Protein AF-X0QAV8-F1 (afdb_monomer)

Solvent-accessible surface area (backbone atoms only — not comparable to full-atom values): 9620 Å² total; per-residue (Å²): 142,82,87,81,82,81,79,82,78,81,78,79,76,81,76,80,81,69,48,77,67,51,51,50,50,49,27,56,74,72,71,44,60,94,90,61,88,72,78,77,65,84,79,56,90,65,44,81,90,72,60,77,68,89,68,60,91,67,68,68,76,39,53,72,80,55,52,52,69,56,54,52,49,52,44,53,44,28,52,52,51,47,54,49,52,51,51,50,51,56,35,46,78,67,78,39,81,80,83,82,47,70,69,54,53,51,47,52,48,38,64,73,46,52,49,55,50,42,36,46,54,37,38,54,50,69,69,50,80,89,44,77,75,48,50,54,54,34,53,49,38,50,52,52,41,48,53,52,52,51,55,57,62,74,104

pLDDT: mean 77.19, std 19.08, range [30.28, 94.94]

Foldseek 3Di:
DDDDPDDPDPPPPPPPPCPPVNVCVVCVLVVHHPPDPPPPPLPPQDDLVNQDADAQPADSLLCNPDDSVLSSLNNLLSVVVVVVVSVQVVCVVVVHHDDQDPLNVVLVCLRPPVLNVLSVLLSVLVPDDDDPVSVVVNVVSVVVNVVSSVSSNVD

Nearest PDB structures (foldseek):
  2q13-assembly1_A-2  TM=3.898E-01  e=6.467E+00  Homo sapiens

Structure (mmCIF, N/CA/C/O backbone):
data_AF-X0QAV8-F1
#
_ent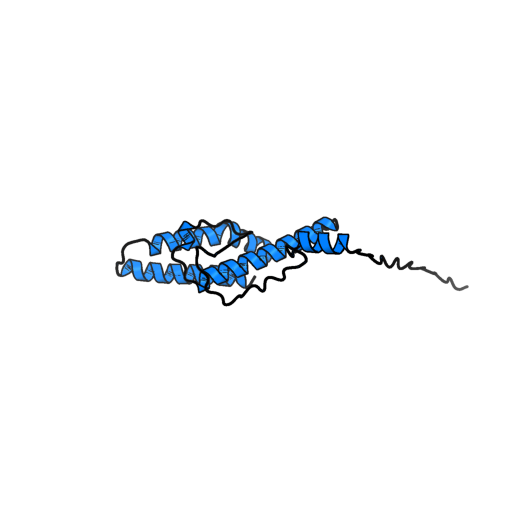ry.id   AF-X0QAV8-F1
#
loop_
_atom_site.group_PDB
_atom_site.id
_atom_site.type_symbol
_atom_site.label_atom_id
_atom_site.label_alt_id
_atom_site.label_comp_id
_atom_site.label_asym_id
_atom_site.label_entity_id
_atom_site.label_seq_id
_atom_site.pdbx_PDB_ins_code
_atom_site.Cartn_x
_atom_site.Cartn_y
_atom_site.Cartn_z
_atom_site.occupancy
_atom_site.B_iso_or_equiv
_atom_site.auth_seq_id
_atom_site.auth_comp_id
_atom_site.auth_asym_id
_atom_site.auth_atom_id
_atom_site.pdbx_PDB_model_num
ATOM 1 N N . MET A 1 1 ? 27.888 -24.983 -58.684 1.00 34.66 1 MET A N 1
ATOM 2 C CA . MET A 1 1 ? 27.663 -23.529 -58.555 1.00 34.66 1 MET A CA 1
ATOM 3 C C . MET A 1 1 ? 26.925 -23.301 -57.242 1.00 34.66 1 MET A C 1
ATOM 5 O O . MET A 1 1 ? 25.733 -23.566 -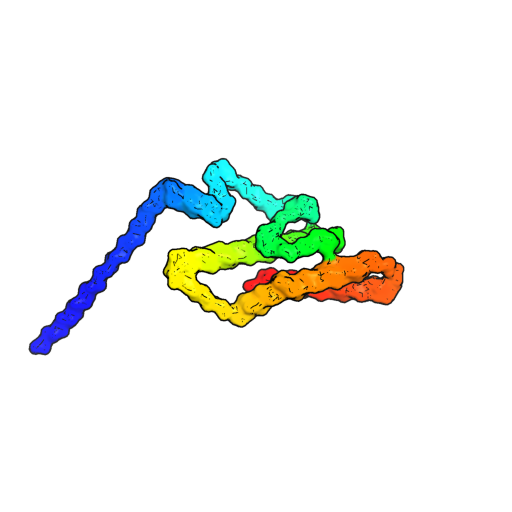57.190 1.00 34.66 1 MET A O 1
ATOM 9 N N . SER A 1 2 ? 27.636 -22.928 -56.175 1.00 30.28 2 SER A N 1
ATOM 10 C CA . SER A 1 2 ? 27.082 -22.786 -54.817 1.00 30.28 2 SER A CA 1
ATOM 11 C C . SER A 1 2 ? 27.151 -21.320 -54.398 1.00 30.28 2 SER A C 1
ATOM 13 O O . SER A 1 2 ? 28.227 -20.728 -54.436 1.00 30.28 2 SER A O 1
ATOM 15 N N . ILE A 1 3 ? 26.014 -20.731 -54.027 1.00 43.03 3 ILE A N 1
ATOM 16 C CA . ILE A 1 3 ? 25.926 -19.344 -53.556 1.00 43.03 3 ILE A CA 1
ATOM 17 C C . ILE A 1 3 ? 26.087 -19.361 -52.032 1.00 43.03 3 ILE A C 1
ATOM 19 O O . ILE A 1 3 ? 25.194 -19.793 -51.307 1.00 43.03 3 ILE A O 1
ATOM 23 N N . LEU A 1 4 ? 27.250 -18.915 -51.556 1.00 34.81 4 LEU A N 1
ATOM 24 C CA . LEU A 1 4 ? 27.516 -18.600 -50.152 1.00 34.81 4 LEU A CA 1
ATOM 25 C C . LEU A 1 4 ? 26.916 -17.222 -49.846 1.00 34.81 4 LEU A C 1
ATOM 27 O O . LEU A 1 4 ? 27.467 -16.196 -50.240 1.00 34.81 4 LEU A O 1
ATOM 31 N N . ILE A 1 5 ? 25.779 -17.194 -49.152 1.00 44.41 5 ILE A N 1
ATOM 32 C CA . ILE A 1 5 ? 25.194 -15.961 -48.614 1.00 44.41 5 ILE A CA 1
ATOM 33 C C . ILE A 1 5 ? 25.884 -15.675 -47.275 1.00 44.41 5 ILE A C 1
ATOM 35 O O . ILE A 1 5 ? 25.502 -16.201 -46.232 1.00 44.41 5 ILE A O 1
ATOM 39 N N . GLY A 1 6 ? 26.944 -14.869 -47.315 1.00 32.97 6 GLY A N 1
ATOM 40 C CA . GLY A 1 6 ? 27.598 -14.331 -46.125 1.00 32.97 6 GLY A CA 1
ATOM 41 C C . GLY A 1 6 ? 26.786 -13.177 -45.540 1.00 32.97 6 GLY A C 1
ATOM 42 O O . GLY A 1 6 ? 26.893 -12.049 -46.011 1.00 32.97 6 GLY A O 1
ATOM 43 N N . ILE A 1 7 ? 25.984 -13.443 -44.507 1.00 40.19 7 ILE A N 1
ATOM 44 C CA . ILE A 1 7 ? 25.375 -12.394 -43.678 1.00 40.19 7 ILE A CA 1
ATOM 45 C C . ILE A 1 7 ? 26.339 -12.117 -42.525 1.00 40.19 7 ILE A C 1
ATOM 47 O O . ILE A 1 7 ? 26.354 -12.820 -41.517 1.00 40.19 7 ILE A O 1
ATOM 51 N N . GLY A 1 8 ? 27.180 -11.100 -42.699 1.00 32.59 8 GLY A N 1
ATOM 52 C CA . GLY A 1 8 ? 27.990 -10.543 -41.622 1.00 32.59 8 GLY A CA 1
ATOM 53 C C . GLY A 1 8 ? 27.092 -9.805 -40.634 1.00 32.59 8 GLY A C 1
ATOM 54 O O . GLY A 1 8 ? 26.733 -8.653 -40.860 1.00 32.59 8 GLY A O 1
ATOM 55 N N . ILE A 1 9 ? 26.716 -10.463 -39.538 1.00 37.62 9 ILE A N 1
ATOM 56 C CA . ILE A 1 9 ? 26.068 -9.794 -38.408 1.00 37.62 9 ILE A CA 1
ATOM 57 C C . ILE A 1 9 ? 27.172 -9.077 -37.629 1.00 37.62 9 ILE A C 1
ATOM 59 O O . ILE A 1 9 ? 27.908 -9.688 -36.857 1.00 37.62 9 ILE A O 1
ATOM 63 N N . VAL A 1 10 ? 27.304 -7.770 -37.850 1.00 36.41 10 VAL A N 1
ATOM 64 C CA . VAL A 1 10 ? 28.117 -6.897 -37.001 1.00 36.41 10 VAL A CA 1
ATOM 65 C C . VAL A 1 10 ? 27.391 -6.773 -35.663 1.00 36.41 10 VAL A C 1
ATOM 67 O O . VAL A 1 10 ? 26.482 -5.963 -35.501 1.00 36.41 10 VAL A O 1
ATOM 70 N N . THR A 1 11 ? 27.762 -7.606 -34.693 1.00 36.84 11 THR A N 1
ATOM 71 C CA . THR A 1 11 ? 27.361 -7.428 -33.298 1.00 36.84 11 THR A CA 1
ATOM 72 C C . THR A 1 11 ? 28.080 -6.200 -32.749 1.00 36.84 11 THR A C 1
ATOM 74 O O . THR A 1 11 ? 29.171 -6.299 -32.189 1.00 36.84 11 THR A O 1
ATOM 77 N N . THR A 1 12 ? 27.491 -5.016 -32.918 1.00 41.66 12 THR A N 1
ATOM 78 C CA . THR A 1 12 ? 27.863 -3.840 -32.129 1.00 41.66 12 THR A CA 1
ATOM 79 C C . THR A 1 12 ? 27.492 -4.112 -30.678 1.00 41.66 12 THR A C 1
ATOM 81 O O . THR A 1 12 ? 26.364 -3.876 -30.250 1.00 41.66 12 THR A O 1
ATOM 84 N N . VAL A 1 13 ? 28.445 -4.647 -29.919 1.00 43.47 13 VAL A N 1
ATOM 85 C CA . VAL A 1 13 ? 28.386 -4.680 -28.460 1.00 43.47 13 VAL A CA 1
ATOM 86 C C . VAL A 1 13 ? 28.518 -3.229 -28.004 1.00 43.47 13 VAL A C 1
ATOM 88 O O . VAL A 1 13 ? 29.617 -2.689 -27.913 1.00 43.47 13 VAL A O 1
ATOM 91 N N . THR A 1 14 ? 27.394 -2.545 -27.788 1.00 40.41 14 THR A N 1
ATOM 92 C CA . THR A 1 14 ? 27.387 -1.242 -27.117 1.00 40.41 14 THR A CA 1
ATOM 93 C C . THR A 1 14 ? 27.737 -1.461 -25.654 1.00 40.41 14 THR A C 1
ATOM 95 O O . THR A 1 14 ? 26.870 -1.643 -24.799 1.00 40.41 14 THR A O 1
ATOM 98 N N . THR A 1 15 ? 29.033 -1.481 -25.369 1.00 45.50 15 THR A N 1
ATOM 99 C CA . THR A 1 15 ? 29.577 -1.458 -24.018 1.00 45.50 15 THR A CA 1
ATOM 100 C C . THR A 1 15 ? 29.303 -0.070 -23.442 1.00 45.50 15 THR A C 1
ATOM 102 O O . THR A 1 15 ? 30.030 0.886 -23.709 1.00 45.50 15 THR A O 1
ATOM 105 N N . PHE A 1 16 ? 28.211 0.079 -22.690 1.00 46.28 16 PHE A N 1
ATOM 106 C CA . PHE A 1 16 ? 27.926 1.307 -21.951 1.00 46.28 16 PHE A CA 1
ATOM 107 C C . PHE A 1 16 ? 28.963 1.471 -20.838 1.00 46.28 16 PHE A C 1
ATOM 109 O O . PHE A 1 16 ? 28.835 0.914 -19.750 1.00 46.28 16 PHE A O 1
ATOM 116 N N . TYR A 1 17 ? 30.006 2.251 -21.113 1.00 45.41 17 TYR A N 1
ATOM 117 C CA . TYR A 1 17 ? 30.982 2.671 -20.115 1.00 45.41 17 TYR A CA 1
ATOM 118 C C . TYR A 1 17 ? 30.348 3.756 -19.229 1.00 45.41 17 TYR A C 1
ATOM 120 O O . TYR A 1 17 ? 30.531 4.958 -19.428 1.00 45.41 17 TYR A O 1
ATOM 128 N N . LEU A 1 18 ? 29.520 3.339 -18.269 1.00 50.00 18 LEU A N 1
ATOM 129 C CA . LEU A 1 18 ? 28.933 4.233 -17.273 1.00 50.00 18 LEU A CA 1
ATOM 130 C C . LEU A 1 18 ? 30.018 4.645 -16.271 1.00 50.00 18 LEU A C 1
ATOM 132 O O . LEU A 1 18 ? 30.284 3.963 -15.286 1.00 50.00 18 LEU A O 1
ATOM 136 N N . GLY A 1 19 ? 30.663 5.783 -16.526 1.00 53.03 19 GLY A N 1
ATOM 137 C CA . GLY A 1 19 ? 31.591 6.395 -15.574 1.00 53.03 19 GLY A CA 1
ATOM 138 C C . GLY A 1 19 ? 30.912 6.793 -14.252 1.00 53.03 19 GLY A C 1
ATOM 139 O O . GLY A 1 19 ? 29.688 6.876 -14.153 1.00 53.03 19 GLY A O 1
ATOM 140 N N . ARG A 1 20 ? 31.717 7.133 -13.234 1.00 56.97 20 ARG A N 1
ATOM 141 C CA . ARG A 1 20 ? 31.295 7.527 -11.866 1.00 56.97 20 ARG A CA 1
ATOM 142 C C . ARG A 1 20 ? 30.140 8.546 -11.816 1.00 56.97 20 ARG A C 1
ATOM 144 O O . ARG A 1 20 ? 29.302 8.480 -10.921 1.00 56.97 20 ARG A O 1
ATOM 151 N N . LYS A 1 21 ? 30.065 9.455 -12.798 1.00 56.91 21 LYS A N 1
ATOM 152 C CA . LYS A 1 21 ? 28.982 10.446 -12.940 1.00 56.91 21 LYS A CA 1
ATOM 153 C C . LYS A 1 21 ? 27.655 9.831 -13.412 1.00 56.91 21 LYS A C 1
ATOM 155 O O . LYS A 1 21 ? 26.606 10.241 -12.929 1.00 56.91 21 LYS A O 1
ATOM 160 N N . GLY A 1 22 ? 27.697 8.841 -14.306 1.00 55.31 22 GLY A N 1
ATOM 161 C CA . GLY A 1 22 ? 26.517 8.095 -14.762 1.00 55.31 22 GLY A CA 1
ATOM 162 C C . GLY A 1 22 ? 25.948 7.202 -13.660 1.00 55.31 22 GLY A C 1
ATOM 163 O O . GLY A 1 22 ? 24.740 7.168 -13.460 1.00 55.31 22 GLY A O 1
ATOM 164 N N . TRP A 1 23 ? 26.826 6.588 -12.864 1.00 56.88 23 TRP A N 1
ATOM 165 C CA . TRP A 1 23 ? 26.448 5.860 -11.650 1.00 56.88 23 TRP A CA 1
ATOM 166 C C . TRP A 1 23 ? 25.768 6.773 -10.616 1.00 56.88 23 TRP A C 1
ATOM 168 O O . TRP A 1 23 ? 24.707 6.447 -10.097 1.00 56.88 23 TRP A O 1
ATOM 178 N N . GLN A 1 24 ? 26.314 7.968 -10.367 1.00 54.03 24 GLN A N 1
ATOM 179 C CA . GLN A 1 24 ? 25.687 8.963 -9.485 1.00 54.03 24 GLN A CA 1
ATOM 180 C C . GLN A 1 24 ? 24.348 9.495 -10.011 1.00 54.03 24 GLN A C 1
ATOM 182 O O . GLN A 1 24 ? 23.448 9.752 -9.214 1.00 54.03 24 GLN A O 1
ATOM 187 N N . ALA A 1 25 ? 24.208 9.673 -11.326 1.00 61.69 25 ALA A N 1
ATOM 188 C CA . ALA A 1 25 ? 22.952 10.095 -11.942 1.00 61.69 25 ALA A CA 1
ATOM 189 C C . ALA A 1 25 ? 21.882 8.999 -11.847 1.00 61.69 25 ALA A C 1
ATOM 191 O O . ALA A 1 25 ? 20.747 9.302 -11.490 1.00 61.69 25 ALA A O 1
ATOM 192 N N . PHE A 1 26 ? 22.259 7.735 -12.073 1.00 62.44 26 PHE A N 1
ATOM 193 C CA . PHE A 1 26 ? 21.393 6.577 -11.855 1.00 62.44 26 PHE A CA 1
ATOM 194 C C . PHE A 1 26 ? 20.915 6.52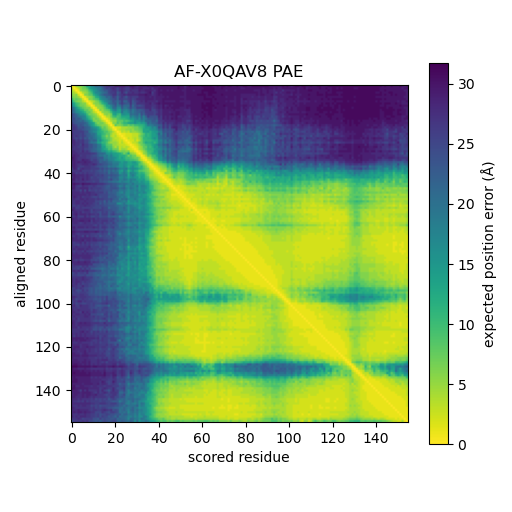8 -10.405 1.00 62.44 26 PHE A C 1
ATOM 196 O O . PHE A 1 26 ? 19.719 6.522 -10.153 1.00 62.44 26 PHE A O 1
ATOM 203 N N . HIS A 1 27 ? 21.843 6.614 -9.455 1.00 58.03 27 HIS A N 1
ATOM 204 C CA . HIS A 1 27 ? 21.549 6.622 -8.028 1.00 58.03 27 HIS A CA 1
ATOM 205 C C . HIS A 1 27 ? 20.641 7.784 -7.603 1.00 58.03 27 HIS A C 1
ATOM 207 O O . HIS A 1 27 ? 19.653 7.550 -6.915 1.00 58.03 27 HIS A O 1
ATOM 213 N N . LYS A 1 28 ? 20.865 9.005 -8.106 1.00 56.16 28 LYS A N 1
ATOM 214 C CA . LYS A 1 28 ? 19.933 10.127 -7.900 1.00 56.16 28 LYS A CA 1
ATOM 215 C C . LYS A 1 28 ? 18.548 9.879 -8.502 1.00 56.16 28 LYS A C 1
ATOM 217 O O . LYS A 1 28 ? 17.561 10.265 -7.887 1.00 56.16 28 LYS A O 1
A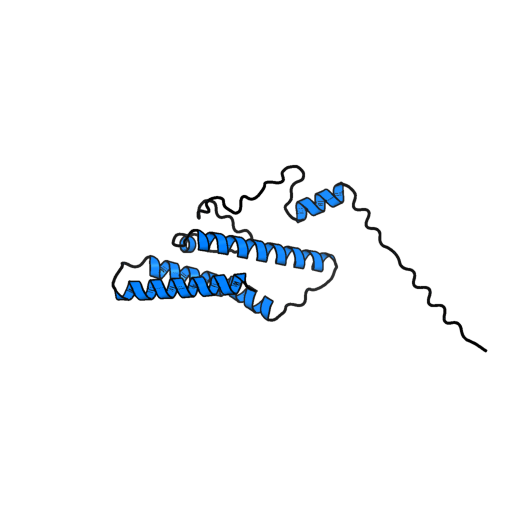TOM 222 N N . ALA A 1 29 ? 18.473 9.254 -9.676 1.00 55.28 29 ALA A N 1
ATOM 223 C CA . ALA A 1 29 ? 17.212 8.955 -10.350 1.00 55.28 29 ALA A CA 1
ATOM 224 C C . ALA A 1 29 ? 16.421 7.833 -9.655 1.00 55.28 29 ALA A C 1
ATOM 226 O O . ALA A 1 29 ? 15.197 7.893 -9.625 1.00 55.28 29 ALA A O 1
ATOM 227 N N . VAL A 1 30 ? 17.105 6.855 -9.046 1.00 55.31 30 VAL A N 1
ATOM 228 C CA . VAL A 1 30 ? 16.484 5.785 -8.241 1.00 55.31 30 VAL A CA 1
ATOM 229 C C . VAL A 1 30 ? 16.376 6.127 -6.746 1.00 55.31 30 VAL A C 1
ATOM 231 O O . VAL A 1 30 ? 16.075 5.258 -5.935 1.00 55.31 30 VAL A O 1
ATOM 234 N N . GLY A 1 31 ? 16.632 7.382 -6.355 1.00 44.91 31 GLY A N 1
ATOM 235 C CA . GLY A 1 31 ? 16.492 7.850 -4.968 1.00 44.91 31 GLY A CA 1
ATOM 236 C C . GLY A 1 31 ? 17.564 7.356 -3.985 1.00 44.91 31 GLY A C 1
ATOM 237 O O . GLY A 1 31 ? 17.437 7.568 -2.781 1.00 44.91 31 GLY A O 1
ATOM 238 N N . ILE A 1 32 ? 18.640 6.736 -4.467 1.00 49.47 32 ILE A N 1
ATOM 239 C CA . ILE A 1 32 ? 19.779 6.288 -3.663 1.00 49.47 32 ILE A CA 1
ATOM 240 C 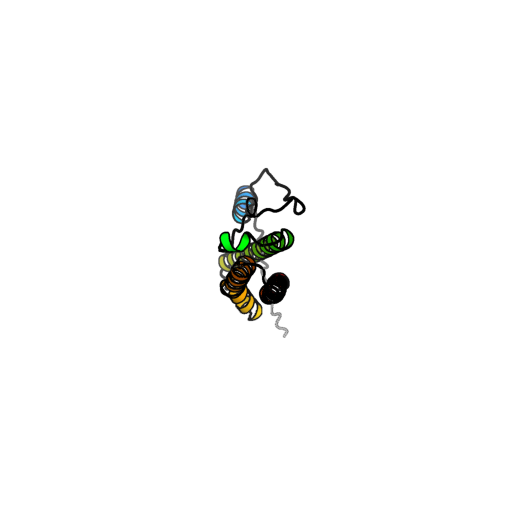C . ILE A 1 32 ? 20.822 7.414 -3.660 1.00 49.47 32 ILE A C 1
ATOM 242 O O . ILE A 1 32 ? 21.486 7.661 -4.658 1.00 49.47 32 ILE A O 1
ATOM 246 N N . SER A 1 33 ? 21.010 8.130 -2.553 1.00 47.50 33 SER A N 1
ATOM 247 C CA . SER A 1 33 ? 22.140 9.069 -2.446 1.00 47.50 33 SER A CA 1
ATOM 248 C C . SER A 1 33 ? 23.456 8.303 -2.218 1.00 47.50 33 SER A C 1
ATOM 250 O O . SER A 1 33 ? 23.491 7.409 -1.370 1.00 47.50 33 SER A O 1
ATOM 252 N N . PRO A 1 34 ? 24.568 8.636 -2.909 1.00 42.56 34 PRO A N 1
ATOM 253 C CA . PRO A 1 34 ? 25.861 8.015 -2.638 1.00 42.56 34 PRO A CA 1
ATOM 254 C C . PRO A 1 34 ? 26.324 8.377 -1.222 1.00 42.56 34 PRO A C 1
ATOM 256 O O . PRO A 1 34 ? 26.530 9.553 -0.931 1.00 42.56 34 PRO A O 1
ATOM 259 N N . GLY A 1 35 ? 26.506 7.375 -0.360 1.00 48.25 35 GLY A N 1
ATOM 260 C CA . GLY A 1 35 ? 27.130 7.540 0.958 1.00 48.25 35 GLY A CA 1
ATOM 261 C C . GLY A 1 35 ? 26.224 7.333 2.171 1.00 48.25 35 GLY A C 1
ATOM 262 O O . GLY A 1 35 ? 26.743 7.314 3.281 1.00 48.25 35 GLY A O 1
ATOM 263 N N . VAL A 1 36 ? 24.916 7.115 2.001 1.00 47.25 36 VAL A N 1
ATOM 264 C CA . VAL A 1 36 ? 24.047 6.711 3.118 1.00 47.25 36 VAL A CA 1
ATOM 265 C C . VAL A 1 36 ? 23.061 5.658 2.622 1.00 47.25 36 VAL A C 1
ATOM 267 O O . VAL A 1 36 ? 21.962 5.974 2.176 1.00 47.25 36 VAL A O 1
ATOM 270 N N . LEU A 1 37 ? 23.458 4.385 2.682 1.00 49.03 37 LEU A N 1
ATOM 271 C CA . LEU A 1 37 ? 22.483 3.297 2.698 1.00 49.03 37 LEU A CA 1
ATOM 272 C C . LEU A 1 37 ? 21.755 3.398 4.041 1.00 49.03 37 LEU A C 1
ATOM 274 O O . LEU A 1 37 ? 22.196 2.839 5.042 1.00 49.03 37 LEU A O 1
ATOM 278 N N . THR A 1 38 ? 20.682 4.186 4.098 1.00 49.84 38 THR A N 1
ATOM 279 C CA . THR A 1 38 ? 19.757 4.094 5.224 1.00 49.84 38 THR A CA 1
ATOM 280 C C . THR A 1 38 ? 19.061 2.752 5.095 1.00 49.84 38 THR A C 1
ATOM 282 O O . THR A 1 38 ? 18.221 2.577 4.211 1.00 49.84 38 THR A O 1
ATOM 285 N N . TYR A 1 39 ? 19.431 1.798 5.944 1.00 46.72 39 TYR A N 1
ATOM 286 C CA . TYR A 1 39 ? 18.660 0.575 6.093 1.00 46.72 39 TYR A CA 1
ATOM 287 C C . TYR A 1 39 ? 17.257 0.979 6.543 1.00 46.72 39 TYR A C 1
ATOM 289 O O . TYR A 1 39 ? 17.079 1.541 7.624 1.00 46.72 39 TYR A O 1
ATOM 297 N N . GLN A 1 40 ? 16.269 0.775 5.672 1.00 57.38 40 GLN A N 1
ATOM 298 C CA . GLN A 1 40 ? 14.878 0.879 6.074 1.00 57.38 40 GLN A CA 1
ATOM 299 C C . GLN A 1 40 ? 14.598 -0.305 6.985 1.00 57.38 40 GLN A C 1
ATOM 301 O O . GLN A 1 40 ? 14.531 -1.446 6.536 1.00 57.38 40 GLN A O 1
ATOM 306 N N . ASP A 1 41 ? 14.473 -0.015 8.273 1.00 66.94 41 ASP A N 1
ATOM 307 C CA . ASP A 1 41 ? 13.896 -0.952 9.215 1.00 66.94 41 ASP A CA 1
ATOM 308 C C . ASP A 1 41 ? 12.412 -1.107 8.857 1.00 66.94 41 ASP A C 1
ATOM 310 O O . ASP A 1 41 ? 11.595 -0.205 9.070 1.00 66.94 41 ASP A O 1
ATOM 314 N N . TYR A 1 42 ? 12.093 -2.227 8.211 1.00 65.88 42 TYR A N 1
ATOM 315 C CA . TYR A 1 42 ? 10.7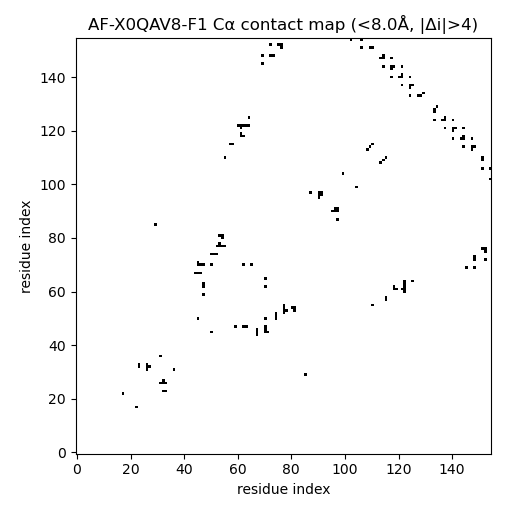27 -2.556 7.825 1.00 65.88 42 TYR A CA 1
ATOM 316 C C . TYR A 1 42 ? 9.870 -2.928 9.028 1.00 65.88 42 TYR A C 1
ATOM 318 O O . TYR A 1 42 ? 8.649 -2.866 8.898 1.00 65.88 42 TYR A O 1
ATOM 326 N N . ASP A 1 43 ? 10.489 -3.258 10.165 1.00 72.06 43 ASP A N 1
ATOM 327 C CA . ASP A 1 43 ? 9.830 -3.673 11.397 1.00 72.06 43 ASP A CA 1
ATOM 328 C C . ASP A 1 43 ? 9.609 -2.534 12.387 1.00 72.06 43 ASP A C 1
ATOM 330 O O . ASP A 1 43 ? 8.757 -2.666 13.269 1.00 72.06 43 ASP A O 1
ATOM 334 N N . ALA A 1 44 ? 10.256 -1.385 12.171 1.00 77.25 44 ALA A N 1
ATOM 335 C CA . ALA A 1 44 ? 10.052 -0.179 12.958 1.00 77.25 44 ALA A CA 1
ATOM 336 C C . ALA A 1 44 ? 8.555 0.177 13.107 1.00 77.25 44 ALA A C 1
ATOM 338 O O . ALA A 1 44 ? 7.789 0.074 12.139 1.00 77.25 44 ALA A O 1
ATOM 339 N N . PRO A 1 45 ? 8.129 0.644 14.298 1.00 80.50 45 PRO A N 1
ATOM 340 C CA . PRO A 1 45 ? 6.736 0.979 14.555 1.00 80.50 45 PRO A CA 1
ATOM 341 C C . PRO A 1 45 ? 6.250 2.057 13.584 1.00 80.50 45 PRO A C 1
ATOM 343 O O . PRO A 1 45 ? 6.827 3.148 13.476 1.00 80.50 45 PRO A O 1
ATOM 346 N N . LEU A 1 46 ? 5.168 1.753 12.870 1.00 84.44 46 LEU A N 1
ATOM 347 C CA . LEU A 1 46 ? 4.608 2.633 11.856 1.00 84.44 46 LEU A CA 1
ATOM 348 C C . LEU A 1 46 ? 3.367 3.342 12.395 1.00 84.44 46 LEU A C 1
ATOM 350 O O . LEU A 1 46 ? 2.346 2.736 12.707 1.00 84.44 46 LEU A O 1
ATOM 354 N N . SER A 1 47 ? 3.442 4.667 12.449 1.00 87.69 47 SER A N 1
ATOM 355 C CA . SER A 1 47 ? 2.323 5.524 12.826 1.00 87.69 47 SER A CA 1
ATOM 356 C C . SER A 1 47 ? 1.929 6.405 11.650 1.00 87.69 47 SER A C 1
ATOM 358 O O . SER A 1 47 ? 2.723 6.654 10.742 1.00 87.69 47 SER A O 1
ATOM 360 N N . LEU A 1 48 ? 0.723 6.969 11.690 1.00 86.38 48 LEU A N 1
ATOM 361 C CA . LEU A 1 48 ? 0.311 7.948 10.685 1.00 86.38 48 LEU A CA 1
ATOM 362 C C . LEU A 1 48 ? 1.243 9.177 10.638 1.00 86.38 48 LEU A C 1
ATOM 364 O O . LEU A 1 48 ? 1.402 9.780 9.581 1.00 86.38 48 LEU A O 1
ATOM 368 N N . ALA A 1 49 ? 1.868 9.543 11.762 1.00 85.81 49 ALA A N 1
ATOM 369 C CA . ALA A 1 49 ? 2.809 10.662 11.823 1.00 85.81 49 ALA A CA 1
ATOM 370 C C . ALA A 1 49 ? 4.125 10.364 11.086 1.00 85.81 49 ALA A C 1
ATOM 372 O O . ALA A 1 49 ? 4.730 11.269 10.512 1.00 85.81 49 ALA A O 1
ATOM 373 N N . THR A 1 50 ? 4.556 9.100 11.087 1.00 85.38 50 THR A N 1
ATOM 374 C CA . THR A 1 50 ? 5.784 8.644 10.421 1.00 85.38 50 THR A CA 1
ATOM 375 C C . THR A 1 50 ? 5.538 8.114 9.007 1.00 85.38 50 THR A C 1
ATOM 377 O O . THR A 1 50 ? 6.492 7.960 8.243 1.00 85.38 50 THR A O 1
ATOM 380 N N . LEU A 1 51 ? 4.277 7.886 8.622 1.00 87.94 51 LEU A N 1
ATOM 381 C CA . LEU A 1 51 ? 3.899 7.425 7.291 1.00 87.94 51 LEU A CA 1
ATOM 382 C C . LEU A 1 51 ? 4.232 8.475 6.220 1.00 87.94 51 LEU A C 1
ATOM 384 O O . LEU A 1 51 ? 3.739 9.606 6.241 1.00 87.94 51 LEU A O 1
ATOM 388 N N . ARG A 1 52 ? 5.034 8.063 5.237 1.00 85.75 52 ARG A N 1
ATOM 389 C CA . ARG A 1 52 ? 5.360 8.845 4.042 1.00 85.75 52 ARG A CA 1
ATOM 390 C C . ARG A 1 52 ? 4.944 8.052 2.810 1.00 85.75 52 ARG A C 1
ATOM 392 O O . ARG A 1 52 ? 5.548 7.024 2.534 1.00 85.75 52 ARG A O 1
ATOM 399 N N . LEU A 1 53 ? 3.919 8.539 2.117 1.00 89.12 53 LEU A N 1
ATOM 400 C CA . LEU A 1 53 ? 3.476 8.027 0.819 1.00 89.12 53 LEU A CA 1
ATOM 401 C C . LEU A 1 53 ? 3.978 8.987 -0.261 1.00 89.12 53 LEU A C 1
ATOM 403 O O . LEU A 1 53 ? 3.896 10.205 -0.076 1.00 89.12 53 LEU A O 1
ATOM 407 N N . GLN A 1 54 ? 4.536 8.451 -1.339 1.00 87.19 54 GLN A N 1
ATOM 408 C CA . GLN A 1 54 ? 5.122 9.226 -2.434 1.00 87.19 54 GLN A CA 1
ATOM 409 C C . GLN A 1 54 ? 4.207 9.277 -3.656 1.00 87.19 54 GLN A C 1
ATOM 411 O O . GLN A 1 54 ? 4.145 10.306 -4.323 1.00 87.19 54 GLN A O 1
ATOM 416 N N . GLN A 1 55 ? 3.506 8.181 -3.942 1.00 88.88 55 GLN A N 1
ATOM 417 C CA . GLN A 1 55 ? 2.689 8.008 -5.142 1.00 88.88 55 GLN A CA 1
ATOM 418 C C . GLN A 1 55 ? 1.195 8.100 -4.819 1.00 88.88 55 GLN A C 1
ATOM 420 O O . GLN A 1 55 ? 0.418 8.709 -5.556 1.00 88.88 55 GLN A O 1
ATOM 425 N N . LEU A 1 56 ? 0.774 7.519 -3.695 1.00 90.50 56 LEU A N 1
ATOM 426 C CA . LEU A 1 56 ? -0.624 7.489 -3.286 1.00 90.50 56 LEU A CA 1
ATOM 427 C C . LEU A 1 56 ? -1.041 8.820 -2.653 1.00 90.50 56 LEU A C 1
ATOM 429 O O . LEU A 1 56 ? -0.644 9.167 -1.539 1.00 90.50 56 LEU A O 1
ATOM 433 N N . THR A 1 57 ? -1.921 9.545 -3.341 1.00 90.88 57 THR A N 1
ATOM 434 C CA . THR A 1 57 ? -2.525 10.778 -2.820 1.00 90.88 57 THR A CA 1
ATOM 435 C C . THR A 1 57 ? -3.788 10.441 -2.026 1.00 90.88 57 THR A C 1
ATOM 437 O O . THR A 1 57 ? -4.891 10.408 -2.565 1.00 90.88 57 THR A O 1
ATOM 440 N N . LEU A 1 58 ? -3.625 10.154 -0.730 1.00 92.94 58 LEU A N 1
ATOM 441 C CA . LEU A 1 58 ? -4.719 9.765 0.171 1.00 92.94 58 LEU A CA 1
ATOM 442 C C . LEU A 1 58 ? -5.033 10.860 1.201 1.00 92.94 58 LEU A C 1
ATOM 444 O O . LEU A 1 58 ? -4.138 11.543 1.707 1.00 92.94 58 LEU A O 1
ATOM 448 N N . ASN A 1 59 ? -6.309 10.995 1.579 1.00 93.50 59 ASN A N 1
ATOM 449 C CA . ASN A 1 59 ? -6.706 11.910 2.649 1.00 93.50 59 ASN A CA 1
ATOM 450 C C . ASN A 1 59 ? -6.233 11.380 4.014 1.00 93.50 59 ASN A C 1
ATOM 452 O O . ASN A 1 59 ? -6.750 10.384 4.522 1.00 93.50 59 ASN A O 1
ATOM 456 N N . LYS A 1 60 ? -5.304 12.102 4.653 1.00 91.69 60 LYS A N 1
ATOM 457 C CA . LYS A 1 60 ? -4.746 11.752 5.971 1.00 91.69 60 LYS A CA 1
ATOM 458 C C . LYS A 1 60 ? -5.801 11.613 7.070 1.00 91.69 60 LYS A C 1
ATOM 460 O O . LYS A 1 60 ? -5.574 10.872 8.021 1.00 91.69 60 LYS A O 1
ATOM 465 N N . GLN A 1 61 ? -6.942 12.297 6.972 1.00 92.12 61 GLN A N 1
ATOM 466 C CA . GLN A 1 61 ? -8.029 12.142 7.943 1.00 92.12 61 GLN A CA 1
ATOM 467 C C . GLN A 1 61 ? -8.593 10.721 7.927 1.00 92.12 61 GLN A C 1
ATOM 469 O O . GLN A 1 61 ? -8.795 10.148 8.995 1.00 92.12 61 GLN A O 1
ATOM 474 N N . HIS A 1 62 ? -8.754 10.135 6.738 1.00 93.50 62 HIS A N 1
ATOM 475 C CA . HIS A 1 62 ? -9.307 8.790 6.578 1.00 93.50 62 HIS A CA 1
ATOM 476 C C . HIS A 1 62 ? -8.353 7.705 7.099 1.00 93.50 62 HIS A C 1
ATOM 478 O O . HIS A 1 62 ? -8.783 6.620 7.469 1.00 93.50 62 HIS A O 1
ATOM 484 N N . LEU A 1 63 ? -7.058 8.017 7.206 1.00 93.81 63 LEU A N 1
ATOM 485 C CA . LEU A 1 63 ? -6.040 7.090 7.702 1.00 93.81 63 LEU A CA 1
ATOM 486 C C . LEU A 1 63 ? -5.974 7.018 9.239 1.00 93.81 63 LEU A C 1
ATOM 488 O O . LEU A 1 63 ? -5.368 6.101 9.784 1.00 93.81 63 LEU A O 1
ATOM 492 N N . LYS A 1 64 ? -6.591 7.966 9.964 1.00 91.00 64 LYS A N 1
ATOM 493 C CA . LYS A 1 64 ? -6.475 8.086 11.435 1.00 91.00 64 LYS A CA 1
ATOM 494 C C . LYS A 1 64 ? -7.004 6.879 12.212 1.00 91.00 64 LYS A C 1
ATOM 496 O O . LYS A 1 64 ? -6.650 6.714 13.375 1.00 91.00 64 LYS A O 1
ATOM 501 N N . LYS A 1 65 ? -7.907 6.104 11.610 1.00 88.69 65 LYS A N 1
ATOM 502 C CA . LYS A 1 65 ? -8.577 4.955 12.237 1.00 88.69 65 LYS A CA 1
ATOM 503 C C . LYS A 1 65 ? -8.051 3.611 11.731 1.00 88.69 65 LYS A C 1
ATOM 505 O O . LYS A 1 65 ? -8.612 2.579 12.086 1.00 88.69 65 LYS A O 1
ATOM 510 N N . LEU A 1 66 ? -6.997 3.623 10.916 1.00 91.62 66 LEU A N 1
ATOM 511 C CA . LEU A 1 66 ? -6.371 2.407 10.417 1.00 91.62 66 LEU A CA 1
ATOM 512 C C . LEU A 1 66 ? -5.454 1.792 11.468 1.00 91.62 66 LEU A C 1
ATOM 514 O O . LEU A 1 66 ? -4.768 2.500 12.209 1.00 91.62 66 LEU A O 1
ATOM 518 N N . ALA A 1 67 ? -5.421 0.463 11.493 1.00 91.31 67 ALA A N 1
ATOM 519 C CA . ALA A 1 67 ? -4.437 -0.273 12.272 1.00 91.31 67 ALA A CA 1
ATOM 520 C C . ALA A 1 67 ? -3.038 -0.120 11.655 1.00 91.31 67 ALA A C 1
ATOM 522 O O . ALA A 1 67 ? -2.897 0.075 10.446 1.00 91.31 67 ALA A O 1
ATOM 523 N N . GLU A 1 68 ? -1.990 -0.286 12.464 1.00 91.56 68 GLU A N 1
ATOM 524 C CA . GLU A 1 68 ? -0.600 -0.230 11.989 1.00 91.56 68 GLU A CA 1
ATOM 525 C C . GLU A 1 68 ? -0.348 -1.175 10.803 1.00 91.56 68 GLU A C 1
ATOM 527 O O . GLU A 1 68 ? 0.284 -0.784 9.823 1.00 91.56 68 GLU A O 1
ATOM 532 N N . GLN A 1 69 ? -0.900 -2.391 10.848 1.00 91.31 69 GLN A N 1
ATOM 533 C CA . GLN A 1 69 ? -0.767 -3.374 9.767 1.00 91.31 69 GLN A CA 1
ATOM 534 C C . GLN A 1 69 ? -1.306 -2.842 8.430 1.00 91.31 69 GLN A C 1
ATOM 536 O O . GLN A 1 69 ? -0.666 -3.010 7.394 1.00 91.31 69 GLN A O 1
ATOM 541 N N . GLN A 1 70 ? -2.430 -2.119 8.456 1.00 93.38 70 GLN A N 1
ATOM 542 C CA . GLN A 1 70 ? -3.028 -1.510 7.264 1.00 93.38 70 GLN A CA 1
ATOM 543 C C . GLN A 1 70 ? -2.205 -0.317 6.766 1.00 93.38 70 GLN A C 1
ATOM 545 O O . GLN A 1 70 ? -2.019 -0.153 5.562 1.00 93.38 70 GLN A O 1
ATOM 550 N N . LEU A 1 71 ? -1.650 0.495 7.674 1.00 93.75 71 LEU A N 1
ATOM 551 C CA . LEU A 1 71 ? -0.716 1.567 7.304 1.00 93.75 71 LEU A CA 1
ATOM 552 C C . LEU A 1 71 ? 0.546 0.998 6.643 1.00 93.75 71 LEU A C 1
ATOM 554 O O . LEU A 1 71 ? 1.059 1.567 5.678 1.00 93.75 71 LEU A O 1
ATOM 558 N N . ARG A 1 72 ? 1.029 -0.146 7.135 1.00 91.75 72 ARG A N 1
ATOM 559 C CA . ARG A 1 72 ? 2.204 -0.830 6.593 1.00 91.75 72 ARG A CA 1
ATOM 560 C C . ARG A 1 72 ? 1.915 -1.422 5.221 1.00 91.75 72 ARG A C 1
ATOM 562 O O . ARG A 1 72 ? 2.737 -1.290 4.321 1.00 91.75 72 ARG A O 1
ATOM 569 N N . GLN A 1 73 ? 0.731 -1.996 5.040 1.00 93.56 73 GLN A N 1
ATOM 570 C CA . GLN A 1 73 ? 0.262 -2.474 3.745 1.00 93.56 73 GLN A CA 1
ATOM 571 C C . GLN A 1 73 ? 0.165 -1.337 2.719 1.00 93.56 73 GLN A C 1
ATOM 573 O O . GLN A 1 73 ? 0.692 -1.460 1.618 1.00 93.56 73 GLN A O 1
ATOM 578 N N . LEU A 1 74 ? -0.404 -0.187 3.100 1.00 94.56 74 LEU A N 1
ATOM 579 C CA . LEU A 1 74 ? -0.443 1.006 2.247 1.00 94.56 74 LEU A CA 1
ATOM 580 C C . LEU A 1 74 ? 0.954 1.480 1.833 1.00 94.56 74 LEU A C 1
ATOM 582 O O . LEU A 1 74 ? 1.152 1.845 0.677 1.00 94.56 74 LEU A O 1
ATOM 586 N N . LYS A 1 75 ? 1.924 1.446 2.753 1.00 92.19 75 LYS A N 1
ATOM 587 C CA . LYS A 1 75 ? 3.320 1.783 2.451 1.00 92.19 75 LYS A CA 1
ATOM 588 C C . LYS A 1 75 ? 3.922 0.826 1.412 1.00 92.19 75 LYS A C 1
ATOM 590 O O . LYS A 1 75 ? 4.514 1.293 0.447 1.00 92.19 75 LYS A O 1
ATOM 595 N N . ARG A 1 76 ? 3.718 -0.489 1.556 1.00 91.25 76 ARG A N 1
ATOM 596 C CA . ARG A 1 76 ? 4.204 -1.482 0.576 1.00 91.25 76 ARG A CA 1
ATOM 597 C C . ARG A 1 76 ? 3.551 -1.313 -0.797 1.00 91.25 76 ARG A C 1
ATOM 599 O O . ARG A 1 76 ? 4.230 -1.417 -1.815 1.00 91.25 76 ARG A O 1
ATOM 606 N N . ILE A 1 77 ? 2.251 -1.012 -0.835 1.00 92.50 77 ILE A N 1
ATOM 607 C CA . ILE A 1 77 ? 1.541 -0.697 -2.084 1.00 92.50 77 ILE A CA 1
ATOM 608 C C . ILE A 1 77 ? 2.163 0.541 -2.747 1.00 92.50 77 ILE A C 1
ATOM 610 O O . ILE A 1 77 ? 2.467 0.504 -3.936 1.00 92.50 77 ILE A O 1
ATOM 614 N N . ASP A 1 78 ? 2.395 1.617 -1.992 1.00 92.56 78 ASP A N 1
ATOM 615 C CA . ASP A 1 78 ? 3.019 2.849 -2.496 1.00 92.56 78 ASP A CA 1
ATOM 616 C C . ASP A 1 78 ? 4.422 2.601 -3.074 1.00 92.56 78 ASP A C 1
ATOM 618 O O . ASP A 1 78 ? 4.734 3.057 -4.175 1.00 92.56 78 ASP A O 1
ATOM 622 N N . GLU A 1 79 ? 5.240 1.801 -2.387 1.00 88.56 79 GLU A N 1
ATOM 623 C CA . GLU A 1 79 ? 6.575 1.394 -2.844 1.00 88.56 79 GLU A CA 1
ATOM 624 C C . GLU A 1 79 ? 6.518 0.563 -4.139 1.00 88.56 79 GLU A C 1
ATOM 626 O O . GLU A 1 79 ? 7.309 0.788 -5.066 1.00 88.56 79 GLU A O 1
ATOM 631 N N . LYS A 1 80 ? 5.552 -0.360 -4.249 1.00 88.62 80 LYS A N 1
ATOM 632 C CA . LYS A 1 80 ? 5.328 -1.171 -5.45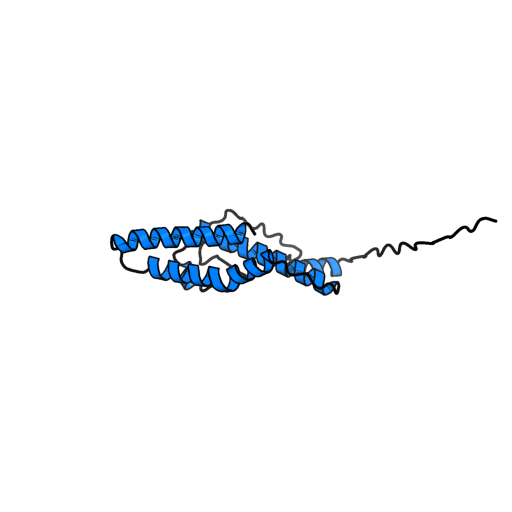8 1.00 88.62 80 LYS A CA 1
ATOM 633 C C . LYS A 1 80 ? 4.910 -0.298 -6.644 1.00 88.62 80 LYS A C 1
ATOM 635 O O . LYS A 1 80 ? 5.447 -0.450 -7.742 1.00 88.62 80 LYS A O 1
ATOM 640 N N . VAL A 1 81 ? 4.012 0.661 -6.415 1.00 89.50 81 VAL A N 1
ATOM 641 C CA . VAL A 1 81 ? 3.580 1.644 -7.423 1.00 89.50 81 VAL A CA 1
ATOM 642 C C . VAL A 1 81 ? 4.750 2.528 -7.858 1.00 89.50 81 VAL A C 1
ATOM 644 O O . VAL A 1 81 ? 4.950 2.736 -9.054 1.00 89.50 81 VAL A O 1
ATOM 647 N N . SER A 1 82 ? 5.574 2.988 -6.914 1.00 88.56 82 SER A N 1
ATOM 648 C CA . SER A 1 82 ? 6.770 3.791 -7.202 1.00 88.56 82 SER A CA 1
ATOM 649 C C . SER A 1 82 ? 7.756 3.027 -8.089 1.00 88.56 82 SER A C 1
ATOM 651 O O . SER A 1 82 ? 8.203 3.532 -9.121 1.00 88.56 82 SER A O 1
ATOM 653 N N . SER A 1 83 ? 8.016 1.762 -7.748 1.00 85.31 83 SER A N 1
ATOM 654 C CA . SER A 1 83 ? 8.874 0.868 -8.533 1.00 85.31 83 SER A CA 1
ATOM 655 C C . SER A 1 83 ? 8.344 0.669 -9.956 1.00 85.31 83 SER A C 1
ATOM 657 O O . SER A 1 83 ? 9.107 0.689 -10.924 1.00 85.31 83 SER A O 1
ATOM 659 N N . TYR A 1 84 ? 7.025 0.530 -10.104 1.00 85.75 84 TYR A N 1
ATOM 660 C CA . TYR A 1 84 ? 6.386 0.392 -11.407 1.00 85.75 84 T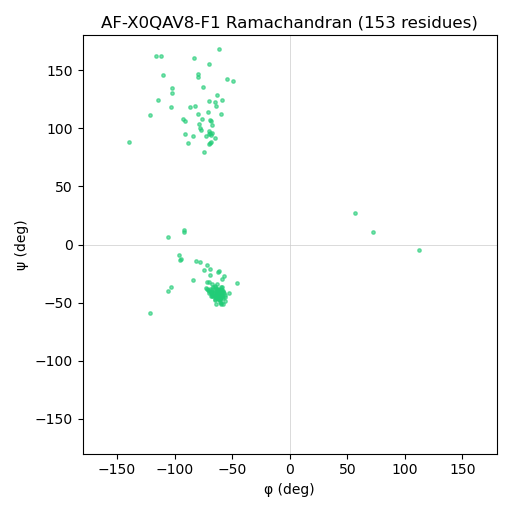YR A CA 1
ATOM 661 C C . TYR A 1 84 ? 6.481 1.671 -12.254 1.00 85.75 84 TYR A C 1
ATOM 663 O O . TYR A 1 84 ? 6.835 1.599 -13.432 1.00 85.75 84 TYR A O 1
ATOM 671 N N . HIS A 1 85 ? 6.244 2.849 -11.674 1.00 87.12 85 HIS A N 1
ATOM 672 C CA . HIS A 1 85 ? 6.419 4.117 -12.387 1.00 87.12 85 HIS A CA 1
ATOM 673 C C . HIS A 1 85 ? 7.874 4.359 -12.799 1.00 87.12 85 HIS A C 1
ATOM 675 O O . HIS A 1 85 ? 8.123 4.807 -13.919 1.00 87.12 85 HIS A O 1
ATOM 681 N N . ALA A 1 86 ? 8.841 3.999 -11.951 1.00 86.62 86 ALA A N 1
ATOM 682 C CA . ALA A 1 86 ? 10.257 4.058 -12.306 1.00 86.62 86 ALA A CA 1
ATOM 683 C C . ALA A 1 86 ? 10.584 3.142 -13.500 1.00 86.62 86 ALA A C 1
ATOM 685 O O . ALA A 1 86 ? 11.291 3.551 -14.423 1.00 86.62 86 ALA A O 1
ATOM 686 N N . TYR A 1 87 ? 10.016 1.931 -13.531 1.00 85.19 87 TYR A N 1
ATOM 687 C CA . TYR A 1 87 ? 10.138 1.024 -14.673 1.00 85.19 87 TYR A CA 1
ATOM 688 C C . TYR A 1 87 ? 9.536 1.617 -15.955 1.00 85.19 87 TYR A C 1
ATOM 690 O O . TYR A 1 87 ? 10.188 1.614 -17.001 1.00 85.19 87 TYR A O 1
ATOM 698 N N . GLN A 1 88 ? 8.325 2.180 -15.885 1.00 85.00 88 GLN A N 1
ATOM 699 C CA . GLN A 1 88 ? 7.704 2.847 -17.032 1.00 85.00 88 GLN A CA 1
ATOM 700 C C . GLN A 1 88 ? 8.564 4.011 -17.540 1.00 85.00 88 GLN A C 1
ATOM 702 O O . GLN A 1 88 ? 8.807 4.118 -18.742 1.00 85.00 88 GLN A O 1
ATOM 707 N N . ALA A 1 89 ? 9.085 4.849 -16.641 1.00 85.81 89 ALA A N 1
ATOM 708 C CA . ALA A 1 89 ? 9.970 5.955 -16.997 1.00 85.81 89 ALA A CA 1
ATOM 709 C C . ALA A 1 89 ? 11.252 5.465 -17.696 1.00 85.81 89 ALA A C 1
ATOM 711 O O . ALA A 1 89 ? 11.677 6.051 -18.693 1.00 85.81 89 ALA A O 1
ATOM 712 N N . ALA A 1 90 ? 11.834 4.353 -17.232 1.00 86.88 90 ALA A N 1
ATOM 713 C CA . ALA A 1 90 ? 13.002 3.739 -17.859 1.00 86.88 90 ALA A CA 1
ATOM 714 C C . ALA A 1 90 ? 12.710 3.201 -19.272 1.00 86.88 90 ALA A C 1
ATOM 716 O O . ALA A 1 90 ? 13.568 3.298 -20.150 1.00 86.88 90 ALA A O 1
ATOM 717 N N . LEU A 1 91 ? 11.508 2.666 -19.519 1.00 84.31 91 LEU A N 1
ATOM 718 C CA . LEU A 1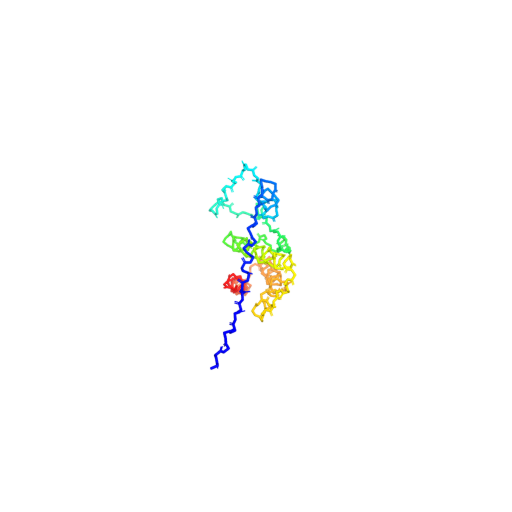 91 ? 11.076 2.268 -20.863 1.00 84.31 91 LEU A CA 1
ATOM 719 C C . LEU A 1 91 ? 10.883 3.478 -21.783 1.00 84.31 91 LEU A C 1
ATOM 721 O O . LEU A 1 91 ? 11.363 3.464 -22.917 1.00 84.31 91 LEU A O 1
ATOM 725 N N . HIS A 1 92 ? 10.251 4.542 -21.286 1.00 85.38 92 HIS A N 1
ATOM 726 C CA . HIS A 1 92 ? 10.069 5.777 -22.049 1.00 85.38 92 HIS A CA 1
ATOM 727 C C . HIS A 1 92 ? 11.404 6.420 -22.436 1.00 85.38 92 HIS A C 1
ATOM 729 O O . HIS A 1 92 ? 11.559 6.856 -23.574 1.00 85.38 92 HIS A O 1
ATOM 735 N N . ALA A 1 93 ? 12.400 6.399 -21.544 1.00 89.44 93 ALA A N 1
ATOM 736 C CA . ALA A 1 93 ? 13.759 6.855 -21.850 1.00 89.44 93 ALA A CA 1
ATOM 737 C C . ALA A 1 93 ? 14.429 6.042 -22.979 1.00 89.44 93 ALA A C 1
ATOM 739 O O . ALA A 1 93 ? 15.327 6.537 -23.656 1.00 89.44 93 ALA A O 1
ATOM 740 N N . GLN A 1 94 ? 13.970 4.810 -23.217 1.00 90.56 94 GLN A N 1
ATOM 741 C CA . GLN A 1 94 ? 14.395 3.957 -24.331 1.00 90.56 94 GLN A CA 1
ATOM 742 C C . GLN A 1 94 ? 13.508 4.111 -25.580 1.00 90.56 94 GLN A C 1
ATOM 744 O O . GLN A 1 94 ? 13.599 3.280 -26.481 1.00 90.56 94 GLN A O 1
ATOM 749 N N . HIS A 1 95 ? 12.646 5.132 -25.643 1.00 90.56 95 HIS A N 1
ATOM 750 C CA . HIS A 1 95 ? 11.659 5.337 -26.713 1.00 90.56 95 HIS A CA 1
ATOM 751 C C . HIS A 1 95 ? 10.701 4.148 -26.899 1.00 90.56 95 HIS A C 1
ATOM 753 O O . HIS A 1 95 ? 10.176 3.919 -27.988 1.00 90.56 95 HIS A O 1
ATOM 759 N N . LYS A 1 96 ? 10.463 3.381 -25.829 1.00 83.69 96 LYS A N 1
ATOM 760 C CA . LYS A 1 96 ? 9.483 2.294 -25.803 1.00 83.69 96 LYS A CA 1
ATOM 761 C C . LYS A 1 96 ? 8.236 2.772 -25.080 1.00 83.69 96 LYS A C 1
ATOM 763 O O . LYS A 1 96 ? 8.318 3.274 -23.961 1.00 83.69 96 LYS A O 1
ATOM 768 N N . THR A 1 97 ? 7.077 2.572 -25.693 1.00 82.19 97 THR A N 1
ATOM 769 C CA . THR A 1 97 ? 5.792 2.780 -25.023 1.00 82.19 97 THR A CA 1
ATOM 770 C C . THR A 1 97 ? 5.411 1.490 -24.299 1.00 82.19 97 THR A C 1
ATOM 772 O O . THR A 1 97 ? 5.256 0.461 -24.961 1.00 82.19 97 THR A O 1
ATOM 775 N N . PRO A 1 98 ? 5.276 1.496 -22.961 1.00 77.00 98 PRO A N 1
ATOM 776 C CA . PRO A 1 98 ? 4.794 0.327 -22.246 1.00 77.00 98 PRO A CA 1
ATOM 777 C C . PRO A 1 98 ? 3.362 0.006 -22.683 1.00 77.00 98 PRO A C 1
ATOM 779 O O . PRO A 1 98 ? 2.489 0.874 -22.659 1.00 77.00 98 PRO A O 1
ATOM 782 N N . ALA A 1 99 ? 3.113 -1.245 -23.067 1.00 81.75 99 ALA A N 1
ATOM 783 C CA . ALA A 1 99 ? 1.756 -1.727 -23.279 1.00 81.75 99 ALA A CA 1
ATOM 784 C C . ALA A 1 99 ? 1.049 -1.829 -21.920 1.00 81.75 99 ALA A C 1
ATOM 786 O O . ALA A 1 99 ? 1.542 -2.507 -21.016 1.00 81.75 99 ALA A O 1
ATOM 787 N N . ILE A 1 100 ? -0.089 -1.149 -21.778 1.00 81.75 100 ILE A N 1
ATOM 788 C CA . ILE A 1 100 ? -0.911 -1.220 -20.567 1.00 81.75 100 ILE A CA 1
ATOM 789 C C . ILE A 1 100 ? -1.784 -2.470 -20.660 1.00 81.75 100 ILE A C 1
ATOM 791 O O . ILE A 1 100 ? -2.593 -2.598 -21.578 1.00 81.75 100 ILE A O 1
ATOM 795 N N . THR A 1 101 ? -1.624 -3.392 -19.714 1.00 86.62 101 THR A N 1
ATOM 796 C CA . THR A 1 101 ? -2.481 -4.581 -19.615 1.00 86.62 101 THR A CA 1
ATOM 797 C C . THR A 1 101 ? -3.781 -4.261 -18.877 1.00 86.62 101 THR A C 1
ATOM 799 O O . THR A 1 101 ? -3.861 -3.301 -18.109 1.00 86.62 101 THR A O 1
ATOM 802 N N . GLU A 1 102 ? -4.810 -5.093 -19.050 1.00 84.38 102 GLU A N 1
ATOM 803 C CA . GLU A 1 102 ? -6.071 -4.943 -18.312 1.00 84.38 102 GLU A CA 1
ATOM 804 C C . GLU A 1 102 ? -5.852 -4.969 -16.791 1.00 84.38 102 GLU A C 1
ATOM 806 O O . GLU A 1 102 ? -6.386 -4.131 -16.068 1.00 84.38 102 GLU A O 1
ATOM 811 N N . ALA A 1 103 ? -4.993 -5.867 -16.301 1.00 84.19 103 ALA A N 1
ATOM 812 C CA . ALA A 1 103 ? -4.656 -5.942 -14.882 1.00 84.19 103 ALA A CA 1
ATOM 813 C C . ALA A 1 103 ? -4.059 -4.625 -14.353 1.00 84.19 103 ALA A C 1
ATOM 815 O O . ALA A 1 103 ? -4.405 -4.193 -13.254 1.00 84.19 103 ALA A O 1
ATOM 816 N N . GLN A 1 104 ? -3.213 -3.961 -15.147 1.00 85.38 104 GLN A N 1
ATOM 817 C CA . GLN A 1 104 ? -2.625 -2.663 -14.799 1.00 85.38 104 GLN A CA 1
ATOM 818 C C . GLN A 1 104 ? -3.661 -1.538 -14.836 1.00 85.38 104 GLN A C 1
ATOM 820 O O . GLN A 1 104 ? -3.664 -0.674 -13.959 1.00 85.38 104 GLN A O 1
ATOM 825 N N . PHE A 1 105 ? -4.574 -1.560 -15.810 1.00 86.88 105 PHE A N 1
ATOM 826 C CA . PHE A 1 105 ? -5.692 -0.620 -15.856 1.00 86.88 105 PHE A CA 1
ATOM 827 C C . PHE A 1 105 ? -6.586 -0.751 -14.615 1.00 86.88 105 PHE A C 1
ATOM 829 O O . PHE A 1 105 ? -6.906 0.254 -13.975 1.00 86.88 105 PHE A O 1
ATOM 836 N N . VAL A 1 106 ? -6.947 -1.983 -14.243 1.00 88.44 106 VAL A N 1
ATOM 837 C CA . VAL A 1 106 ? -7.758 -2.273 -13.054 1.00 88.44 106 VAL A CA 1
ATOM 838 C C . VAL A 1 106 ? -7.036 -1.826 -11.787 1.00 88.44 106 VAL A C 1
ATOM 840 O O . VAL A 1 106 ? -7.641 -1.126 -10.979 1.00 88.44 106 VAL A O 1
ATOM 843 N N . LEU A 1 107 ? -5.748 -2.152 -11.632 1.00 90.50 107 LEU A N 1
ATOM 844 C CA . LEU A 1 107 ? -4.945 -1.702 -10.494 1.00 90.50 107 LEU A CA 1
ATOM 845 C C . LEU A 1 107 ? -4.950 -0.173 -10.386 1.00 90.50 107 LEU A C 1
ATOM 847 O O . LEU A 1 107 ? -5.251 0.367 -9.326 1.00 90.50 107 LEU A O 1
ATOM 851 N N . ASN A 1 108 ? -4.703 0.537 -11.489 1.00 90.44 108 ASN A N 1
ATOM 852 C CA . ASN A 1 108 ? -4.721 1.997 -11.489 1.00 90.44 108 ASN A CA 1
ATOM 853 C C . ASN A 1 108 ? -6.098 2.557 -11.094 1.00 90.44 108 ASN A C 1
ATOM 855 O O . ASN A 1 108 ? -6.186 3.482 -10.288 1.00 90.44 108 ASN A O 1
ATOM 859 N N . LYS A 1 109 ? -7.190 1.965 -11.594 1.00 90.38 109 LYS A N 1
ATOM 860 C CA . LYS A 1 109 ? -8.547 2.327 -11.162 1.00 90.38 109 LYS A CA 1
ATOM 861 C C . LYS A 1 109 ? -8.757 2.071 -9.672 1.00 90.38 109 LYS A C 1
ATOM 863 O O . LYS A 1 109 ? -9.302 2.928 -8.983 1.00 90.38 109 LYS A O 1
ATOM 868 N N . MET A 1 110 ? -8.294 0.938 -9.153 1.00 92.56 110 MET A N 1
ATOM 869 C CA . MET A 1 110 ? -8.408 0.630 -7.731 1.00 92.56 110 MET A CA 1
ATOM 870 C C . MET A 1 110 ? -7.652 1.636 -6.862 1.00 92.56 110 MET A C 1
ATOM 872 O O . MET A 1 110 ? -8.204 2.104 -5.872 1.00 92.56 110 MET A O 1
ATOM 876 N N . LEU A 1 111 ? -6.434 2.014 -7.254 1.00 93.56 111 LEU A N 1
ATOM 877 C CA . LEU A 1 111 ? -5.613 2.985 -6.530 1.00 93.56 111 LEU A CA 1
ATOM 878 C C . LEU A 1 111 ? -6.213 4.397 -6.551 1.00 93.56 111 LEU A C 1
ATOM 880 O O . LEU A 1 111 ? -6.187 5.085 -5.533 1.00 93.56 111 LEU A O 1
ATOM 884 N N . GLN A 1 112 ? -6.758 4.827 -7.693 1.00 92.31 112 GLN A N 1
ATOM 885 C CA . GLN A 1 112 ? -7.239 6.199 -7.883 1.00 92.31 112 GLN A CA 1
ATOM 886 C C . GLN A 1 112 ? -8.664 6.437 -7.380 1.00 92.31 112 GLN A C 1
ATOM 888 O O . GLN A 1 112 ? -8.979 7.559 -6.993 1.00 92.31 112 GLN A O 1
ATOM 893 N N . THR A 1 113 ? -9.536 5.423 -7.403 1.00 91.06 113 THR A N 1
ATOM 894 C CA . THR A 1 113 ? -10.949 5.599 -7.028 1.00 91.06 113 THR A CA 1
ATOM 895 C C . THR A 1 113 ? -11.350 4.705 -5.865 1.00 91.06 113 THR A C 1
ATOM 897 O O . THR A 1 113 ? -11.732 5.208 -4.809 1.00 91.06 113 THR A O 1
ATOM 900 N N . ARG A 1 114 ? -11.208 3.382 -6.004 1.00 91.88 114 ARG A N 1
ATOM 901 C CA . ARG A 1 114 ? -11.761 2.435 -5.022 1.00 91.88 114 ARG A CA 1
ATOM 902 C C . ARG A 1 114 ? -11.095 2.510 -3.659 1.00 91.88 114 ARG A C 1
ATOM 904 O O . ARG A 1 114 ? -11.789 2.455 -2.650 1.00 91.88 114 ARG A O 1
ATOM 911 N N . LEU A 1 115 ? -9.774 2.638 -3.611 1.00 94.50 115 LEU A N 1
ATOM 912 C CA . LEU A 1 115 ? -9.039 2.736 -2.359 1.00 94.50 115 LEU A CA 1
ATOM 913 C C . LEU A 1 115 ? -9.411 4.021 -1.589 1.00 94.50 115 LEU A C 1
ATOM 915 O O . LEU A 1 115 ? -9.800 3.903 -0.425 1.00 94.50 115 LEU A O 1
ATOM 919 N N . PRO A 1 116 ? -9.383 5.227 -2.196 1.00 94.75 116 PRO A N 1
ATOM 920 C CA . PRO A 1 116 ? -9.873 6.443 -1.546 1.00 94.75 116 PRO A CA 1
ATOM 921 C C . PRO A 1 116 ? -11.329 6.360 -1.073 1.00 94.75 116 PRO A C 1
ATOM 923 O O . PRO A 1 116 ? -11.616 6.772 0.053 1.00 94.75 116 PRO A O 1
ATOM 926 N N . GLU A 1 117 ? -12.230 5.814 -1.899 1.00 93.62 117 GLU A N 1
ATOM 927 C CA . GLU A 1 117 ? -13.645 5.611 -1.556 1.00 93.62 117 GLU A CA 1
ATOM 928 C C . GLU A 1 117 ? -13.792 4.706 -0.328 1.00 93.62 117 GLU A C 1
ATOM 930 O O . GLU A 1 117 ? -14.431 5.088 0.651 1.00 93.62 117 GLU A O 1
ATOM 935 N N . MET A 1 118 ? -13.136 3.542 -0.331 1.00 93.25 118 MET A N 1
ATOM 936 C CA . MET A 1 118 ? -13.219 2.593 0.779 1.00 93.25 118 MET A CA 1
ATOM 937 C C . MET A 1 118 ? -12.632 3.141 2.075 1.00 93.25 118 MET A C 1
ATOM 939 O O . MET A 1 118 ? -13.198 2.920 3.147 1.00 93.25 118 MET A O 1
ATOM 943 N N . LEU A 1 119 ? -11.534 3.893 1.994 1.00 94.69 119 LEU A N 1
ATOM 944 C CA . LEU A 1 119 ? -10.965 4.589 3.147 1.00 94.69 119 LEU A CA 1
ATOM 945 C C . LEU A 1 119 ? -11.931 5.644 3.702 1.00 94.69 119 LEU A C 1
ATOM 947 O O . LEU A 1 119 ? -12.064 5.770 4.919 1.00 94.69 119 LEU A O 1
ATOM 951 N N . ALA A 1 120 ? -12.628 6.381 2.834 1.00 93.50 120 ALA A N 1
ATOM 952 C CA . ALA A 1 120 ? -13.628 7.361 3.251 1.00 93.50 120 ALA A CA 1
ATOM 953 C C . ALA A 1 120 ? -14.822 6.693 3.951 1.00 93.50 120 ALA A C 1
ATOM 955 O O . ALA A 1 120 ? -15.204 7.114 5.044 1.00 93.50 120 ALA A O 1
ATOM 956 N N . THR A 1 121 ? -15.371 5.624 3.369 1.00 91.06 121 THR A N 1
ATOM 957 C CA . THR A 1 121 ? -16.480 4.858 3.957 1.00 91.06 121 THR A CA 1
ATOM 958 C C . THR A 1 121 ? -16.088 4.242 5.300 1.00 91.06 121 THR A C 1
ATOM 960 O O . THR A 1 121 ? -16.832 4.359 6.275 1.00 91.06 121 THR A O 1
ATOM 963 N N . HIS A 1 122 ? -14.899 3.636 5.391 1.00 92.94 122 HIS A N 1
ATOM 964 C CA . HIS A 1 122 ? -14.379 3.089 6.647 1.00 92.94 122 HIS A CA 1
ATOM 965 C C . HIS A 1 122 ? -14.238 4.172 7.720 1.00 92.94 122 HIS A C 1
ATOM 967 O O . HIS A 1 122 ? -14.693 3.991 8.853 1.00 92.94 122 HIS A O 1
ATOM 973 N N . TYR A 1 123 ? -13.680 5.328 7.358 1.00 92.81 123 TYR A N 1
ATOM 974 C CA . TYR A 1 123 ? -13.535 6.455 8.272 1.00 92.81 123 TYR A CA 1
ATOM 975 C C . TYR A 1 123 ? -14.885 6.963 8.787 1.00 92.81 123 TYR A C 1
ATOM 977 O O . TYR A 1 123 ? -15.049 7.155 9.990 1.00 92.81 123 TYR A O 1
ATOM 985 N N . GLN A 1 124 ? -15.871 7.132 7.903 1.00 90.38 124 GLN A N 1
ATOM 986 C CA . GLN A 1 124 ? -17.215 7.563 8.289 1.00 90.38 124 GLN A CA 1
ATOM 987 C C . GLN A 1 124 ? -17.848 6.580 9.277 1.00 90.38 124 GLN A C 1
ATOM 989 O O . GLN A 1 124 ? -18.278 6.984 10.355 1.00 90.38 124 GLN A O 1
ATOM 994 N N . LEU A 1 125 ? -17.841 5.285 8.957 1.00 88.75 125 LEU A N 1
ATOM 995 C CA . LEU A 1 125 ? -18.476 4.258 9.785 1.00 88.75 125 LEU A CA 1
ATOM 996 C C . LEU A 1 125 ? -17.780 4.069 11.135 1.00 88.75 125 LEU A C 1
ATOM 998 O O . LEU A 1 125 ? -18.438 3.806 12.139 1.00 88.75 125 LEU A O 1
ATOM 1002 N N . THR A 1 126 ? -16.459 4.230 11.192 1.00 86.19 126 THR A N 1
ATOM 1003 C CA . THR A 1 126 ? -15.706 4.128 12.451 1.00 86.19 126 THR A CA 1
ATOM 1004 C C . THR A 1 126 ? -15.817 5.366 13.336 1.00 86.19 126 THR A C 1
ATOM 1006 O O . THR A 1 126 ? -15.485 5.283 14.520 1.00 86.19 126 THR A O 1
ATOM 1009 N N . ASN A 1 127 ? -16.287 6.494 12.796 1.00 85.62 127 ASN A N 1
ATOM 1010 C CA . ASN A 1 127 ? -16.447 7.748 13.528 1.00 85.62 127 ASN A CA 1
ATOM 1011 C C . ASN A 1 127 ? -17.874 7.975 14.070 1.00 85.62 127 ASN A C 1
ATOM 1013 O O . ASN A 1 127 ? -18.085 8.908 14.840 1.00 85.62 127 ASN A O 1
ATOM 1017 N N . ILE A 1 128 ? -18.848 7.141 13.693 1.00 83.56 128 ILE A N 1
ATOM 1018 C CA . ILE A 1 128 ? -20.224 7.191 14.215 1.00 83.56 128 ILE A CA 1
ATOM 1019 C C . ILE A 1 128 ? -20.294 6.507 15.597 1.00 83.56 128 ILE A C 1
ATOM 1021 O O . ILE A 1 128 ? -19.585 5.532 15.858 1.00 83.56 128 ILE A O 1
ATOM 1025 N N . ASN A 1 129 ? -21.165 7.007 16.486 1.00 74.00 129 ASN A N 1
ATOM 1026 C CA . ASN A 1 129 ? -21.414 6.421 17.810 1.00 74.00 129 ASN A CA 1
ATOM 1027 C C . ASN A 1 129 ? -21.808 4.936 17.734 1.00 74.00 129 ASN A C 1
ATOM 1029 O O . ASN A 1 129 ? -22.544 4.497 16.844 1.00 74.00 129 ASN A O 1
ATOM 1033 N N . VAL A 1 130 ? -21.318 4.163 18.707 1.00 71.56 130 VAL A N 1
ATOM 1034 C CA . VAL A 1 130 ? -21.480 2.707 18.743 1.00 71.56 130 VAL A CA 1
ATOM 1035 C C . VAL A 1 130 ? -22.896 2.343 19.186 1.00 71.56 130 VAL A C 1
ATOM 1037 O O . VAL A 1 130 ? -23.244 2.473 20.354 1.00 71.56 130 VAL A O 1
ATOM 1040 N N . THR A 1 131 ? -23.696 1.861 18.240 1.00 74.69 131 THR A N 1
ATOM 1041 C CA . THR A 1 131 ? -24.916 1.074 18.475 1.00 74.69 131 THR A CA 1
ATOM 1042 C C . THR A 1 131 ? -24.674 -0.355 17.973 1.00 74.69 131 THR A C 1
ATOM 1044 O O . THR A 1 131 ? -23.740 -0.575 17.194 1.00 74.69 131 THR A O 1
ATOM 1047 N N . ASN A 1 132 ? -25.489 -1.334 18.388 1.00 67.56 132 ASN A N 1
ATOM 1048 C CA . ASN A 1 132 ? -25.311 -2.733 17.966 1.00 67.56 132 ASN A CA 1
ATOM 1049 C C . ASN A 1 132 ? -25.321 -2.883 16.430 1.00 67.56 132 ASN A C 1
ATOM 1051 O O . ASN A 1 132 ? -24.395 -3.467 15.874 1.00 67.56 132 ASN A O 1
ATOM 1055 N N . GLU A 1 133 ? -26.262 -2.247 15.725 1.00 70.94 133 GLU A N 1
ATOM 1056 C CA . GLU A 1 133 ? -26.313 -2.253 14.249 1.00 70.94 133 GLU A CA 1
ATOM 1057 C C . GLU A 1 133 ? -25.093 -1.582 13.591 1.00 70.94 133 GLU A C 1
ATOM 1059 O O . GLU A 1 133 ? -24.619 -2.002 12.534 1.00 70.94 133 GLU A O 1
ATOM 1064 N N . ASN A 1 134 ? -24.542 -0.537 14.216 1.00 78.38 134 ASN A N 1
ATOM 1065 C CA . ASN A 1 134 ? -23.353 0.142 13.699 1.00 78.38 134 ASN A CA 1
ATOM 1066 C C . ASN A 1 134 ? -22.076 -0.682 13.922 1.00 78.38 134 ASN A C 1
ATOM 1068 O O . ASN A 1 134 ? -21.090 -0.482 13.212 1.00 78.38 134 ASN A O 1
ATOM 1072 N N . SER A 1 135 ? -22.070 -1.608 14.885 1.00 80.94 135 SER A N 1
ATOM 1073 C CA . SER A 1 135 ? -20.916 -2.470 15.147 1.00 80.94 135 SER A CA 1
ATOM 1074 C C . SER A 1 135 ? -20.696 -3.493 14.025 1.00 80.94 135 SER A C 1
ATOM 1076 O O . SER A 1 135 ? -19.568 -3.648 13.553 1.00 80.94 135 SER A O 1
ATOM 1078 N N . GLU A 1 136 ? -21.773 -4.093 13.511 1.00 84.50 136 GLU A N 1
ATOM 1079 C CA . GLU A 1 136 ? -21.733 -5.024 12.378 1.00 84.50 136 GLU A CA 1
ATOM 1080 C C . GLU A 1 136 ? -21.282 -4.323 11.093 1.00 84.50 136 GLU A C 1
ATOM 1082 O O . GLU A 1 136 ? -20.337 -4.770 10.441 1.00 84.50 136 GLU A O 1
ATOM 1087 N N . LYS A 1 137 ? -21.859 -3.153 10.787 1.00 84.31 137 LYS A N 1
ATOM 1088 C CA . LYS A 1 137 ? -21.474 -2.342 9.615 1.00 84.31 137 LYS A CA 1
ATOM 1089 C C . LYS A 1 137 ? -20.003 -1.922 9.649 1.00 84.31 137 LYS A C 1
ATOM 1091 O O . LYS A 1 137 ? -19.338 -1.884 8.616 1.00 84.31 137 LYS A O 1
ATOM 1096 N N . ARG A 1 138 ? -19.456 -1.625 10.832 1.00 85.31 138 ARG A N 1
ATOM 1097 C CA . ARG A 1 138 ? -18.024 -1.316 11.005 1.00 85.31 138 ARG A CA 1
ATOM 1098 C C . ARG A 1 138 ? -17.132 -2.526 10.756 1.00 85.31 138 ARG A C 1
ATOM 1100 O O . ARG A 1 138 ? -16.058 -2.375 10.166 1.00 85.31 138 ARG A O 1
ATOM 1107 N N . LEU A 1 139 ? -17.551 -3.703 11.218 1.00 88.31 139 LEU A N 1
ATOM 1108 C CA . LEU A 1 139 ? -16.829 -4.949 10.978 1.00 88.31 139 LEU A CA 1
ATOM 1109 C C . LEU A 1 139 ? -16.815 -5.279 9.483 1.00 88.31 139 LEU A C 1
ATOM 1111 O O . LEU A 1 139 ? -15.758 -5.590 8.936 1.00 88.31 139 LEU A O 1
ATOM 1115 N N . GLU A 1 140 ? -17.961 -5.157 8.818 1.00 88.56 140 GLU A N 1
ATOM 1116 C CA . GLU A 1 140 ? -18.086 -5.357 7.376 1.00 88.56 140 GLU A CA 1
ATOM 1117 C C . GLU A 1 140 ? -17.213 -4.368 6.597 1.00 88.56 140 GLU A C 1
ATOM 1119 O O . GLU A 1 140 ? -16.389 -4.785 5.787 1.00 88.56 140 GLU A O 1
ATOM 1124 N N . ALA A 1 141 ? -17.290 -3.073 6.908 1.00 88.56 141 ALA A N 1
ATOM 1125 C CA . ALA A 1 141 ? -16.454 -2.060 6.268 1.00 88.56 141 ALA A CA 1
ATOM 1126 C C . ALA A 1 141 ? -14.953 -2.316 6.465 1.00 88.56 141 ALA A C 1
ATOM 1128 O O . ALA A 1 141 ? -14.161 -2.082 5.554 1.00 88.56 141 ALA A O 1
ATOM 1129 N N . SER A 1 142 ? -14.553 -2.826 7.634 1.00 90.25 142 SER A N 1
ATOM 1130 C CA . SER A 1 142 ? -13.160 -3.199 7.901 1.00 90.25 142 SER A CA 1
ATOM 1131 C C . SER A 1 142 ? -12.724 -4.406 7.064 1.00 90.25 142 SER A C 1
ATOM 1133 O O . SER A 1 142 ? -11.624 -4.392 6.516 1.00 90.25 142 SER A O 1
ATOM 1135 N N . LYS A 1 143 ? -13.590 -5.417 6.903 1.00 92.06 143 LYS A N 1
ATOM 1136 C CA . LYS A 1 143 ? -13.337 -6.576 6.028 1.00 92.06 143 LYS A CA 1
ATOM 1137 C C . LYS A 1 143 ? -13.246 -6.171 4.558 1.00 92.06 143 LYS A C 1
ATOM 1139 O O . LYS A 1 143 ? -12.343 -6.623 3.862 1.00 92.06 143 LYS A O 1
ATOM 1144 N N . LEU A 1 144 ? -14.146 -5.303 4.097 1.00 92.69 144 LEU A N 1
ATOM 1145 C CA . LEU A 1 144 ? -14.140 -4.796 2.725 1.00 92.69 144 LEU A CA 1
ATOM 1146 C C . LEU A 1 144 ? -12.878 -3.982 2.441 1.00 92.69 144 LEU A C 1
ATOM 1148 O O . LEU A 1 144 ? -12.221 -4.216 1.430 1.00 92.69 144 LEU A O 1
ATOM 1152 N N . LEU A 1 145 ? -12.497 -3.077 3.349 1.00 94.62 145 LEU A N 1
ATOM 1153 C CA . LEU A 1 145 ? -11.248 -2.330 3.222 1.00 94.62 145 LEU A CA 1
ATOM 1154 C C . LEU A 1 145 ? -10.046 -3.279 3.148 1.00 94.62 145 LEU A C 1
ATOM 1156 O O . LEU A 1 145 ? -9.207 -3.114 2.267 1.00 94.62 145 LEU A O 1
ATOM 1160 N N . GLN A 1 146 ? -9.988 -4.286 4.025 1.00 94.81 146 GLN A N 1
ATOM 1161 C CA . GLN A 1 146 ? -8.905 -5.267 4.007 1.00 94.81 146 GLN A CA 1
ATOM 1162 C C . GLN A 1 146 ? -8.859 -6.030 2.681 1.00 94.81 146 GLN A C 1
ATOM 1164 O O . GLN A 1 146 ? -7.806 -6.114 2.063 1.00 94.81 146 GLN A O 1
ATOM 1169 N N . SER A 1 147 ? -10.008 -6.492 2.185 1.00 93.25 147 SER A N 1
ATOM 1170 C CA . SER A 1 147 ? -10.091 -7.181 0.897 1.00 93.25 147 SER A CA 1
ATOM 1171 C C . SER A 1 147 ? -9.619 -6.309 -0.270 1.00 93.25 147 SER A C 1
ATOM 1173 O O . SER A 1 147 ? -8.967 -6.824 -1.178 1.00 93.25 147 SER A O 1
ATOM 1175 N N . VAL A 1 148 ? -9.918 -5.004 -0.262 1.00 93.69 148 VAL A N 1
ATOM 1176 C CA . VAL A 1 148 ? -9.414 -4.075 -1.284 1.00 93.69 148 VAL A CA 1
ATOM 1177 C C . VAL A 1 148 ? -7.900 -3.914 -1.178 1.00 93.69 148 VAL A C 1
ATOM 1179 O O . VAL A 1 148 ? -7.227 -3.973 -2.204 1.00 93.69 148 VAL A O 1
ATOM 1182 N N . LEU A 1 149 ? -7.357 -3.748 0.031 1.00 94.94 149 LEU A N 1
ATOM 1183 C CA . LEU A 1 149 ? -5.911 -3.640 0.239 1.00 94.94 149 LEU A CA 1
ATOM 1184 C C . LEU A 1 149 ? -5.176 -4.908 -0.218 1.00 94.94 149 LEU A C 1
ATOM 1186 O O . LEU A 1 149 ? -4.216 -4.808 -0.979 1.00 94.94 149 LEU A O 1
ATOM 1190 N N . ASP A 1 150 ? -5.678 -6.085 0.159 1.00 94.19 150 ASP A N 1
ATOM 1191 C CA . ASP A 1 150 ? -5.102 -7.375 -0.228 1.00 94.19 150 ASP A CA 1
ATOM 1192 C C . ASP A 1 150 ? -5.132 -7.560 -1.749 1.00 94.19 150 ASP A C 1
ATOM 1194 O O . ASP A 1 150 ? -4.146 -7.978 -2.355 1.00 94.19 150 ASP A O 1
ATOM 1198 N N . ASN A 1 151 ? -6.248 -7.200 -2.391 1.00 92.00 151 ASN A N 1
ATOM 1199 C CA . ASN A 1 151 ? -6.383 -7.321 -3.838 1.00 92.00 151 ASN A CA 1
ATOM 1200 C C . ASN A 1 151 ? -5.442 -6.374 -4.595 1.00 92.00 151 ASN A C 1
ATOM 1202 O O . ASN A 1 151 ? -4.913 -6.751 -5.638 1.00 92.00 151 ASN A O 1
ATOM 1206 N N . ILE A 1 152 ? -5.221 -5.164 -4.077 1.00 91.31 152 ILE A N 1
ATOM 1207 C CA . ILE A 1 152 ? -4.262 -4.211 -4.647 1.00 91.31 152 ILE A CA 1
ATOM 1208 C C . ILE A 1 152 ? -2.829 -4.720 -4.469 1.00 91.31 152 ILE A C 1
ATOM 1210 O O . ILE A 1 152 ? -2.043 -4.649 -5.405 1.00 91.31 152 ILE A O 1
ATOM 1214 N N . GLU A 1 153 ? -2.476 -5.239 -3.293 1.00 89.75 153 GLU A N 1
ATOM 1215 C CA . GLU A 1 153 ? -1.110 -5.687 -3.001 1.00 89.75 153 GLU A CA 1
ATOM 1216 C C . GLU A 1 153 ? -0.707 -6.926 -3.824 1.00 89.75 153 GLU A C 1
ATOM 1218 O O . GLU A 1 153 ? 0.430 -7.015 -4.304 1.00 89.75 153 GLU A O 1
ATOM 1223 N N . GLN A 1 154 ? -1.642 -7.859 -4.033 1.00 88.25 154 GLN A N 1
ATOM 1224 C CA . GLN A 1 154 ? -1.414 -9.092 -4.797 1.00 88.25 154 GLN A CA 1
ATOM 1225 C C . GLN A 1 154 ? -1.214 -8.868 -6.304 1.00 88.25 154 GLN A C 1
ATOM 1227 O O . GLN A 1 154 ? -0.556 -9.685 -6.947 1.00 88.25 154 GLN A O 1
ATOM 1232 N N . ARG A 1 155 ? -1.767 -7.789 -6.870 1.00 79.38 155 ARG A N 1
ATOM 1233 C CA . ARG A 1 155 ? -1.652 -7.437 -8.298 1.00 79.38 155 ARG A CA 1
ATOM 1234 C C . ARG A 1 155 ? -0.362 -6.683 -8.569 1.00 79.38 155 ARG A C 1
ATOM 1236 O O . ARG A 1 155 ? 0.458 -7.158 -9.377 1.00 79.38 155 ARG A O 1
#

Secondary structure (DSSP, 8-state):
-------------------HHHHHHHHHHTT--TT------SSSPP-TTT---SS----TTGGGG--HHHHHHHHHHHHHHHHHHHHHHHHHHTTPPPPPPHHHHHHHHIIIIIHHHHHHHHHHHHHS---HHHHHHHHHHHHHHHHHHHHHHH-

Radius of gyration: 23.51 Å; Cα contacts (8 Å, |Δi|>4): 92; chains: 1; bounding box: 58×36×77 Å

Sequence (155 aa):
MSILIGIGIVTTVTTFYLGRKGWQAFHKAVGISPGVLTYQDYDAPLSLATLRLQQLTLNKQHLKKLAEQQLRQLKRIDEKVSSYHAYQAALHAQHKTPAITEAQFVLNKMLQTRLPEMLATHYQLTNINVTNENSEKRLEASKLLQSVLDNIEQR

Mean predicted aligned error: 12.89 Å